Protein AF-A0A963QL00-F1 (afdb_monomer)

Mean predicted aligned error: 14.17 Å

Secondary structure (DSSP, 8-state):
--SSSHHHHHHHHGGG----------PPP-PPPPPSS-GGGSPPPPPPPPP-S-HHHHHHHHHHHHHHHHHHHHHHHHHHHHHHSSPPP-

Sequence (90 aa):
MHRLILFPLIALLAACGHDEPGIEVRTVPVPTPVPCVNTADLPTVTPKSSLTGDARADTVILRAENLDLRAENGDLRALIVPGCTTVPAS

Foldseek 3Di:
DPPPPVPVVVVVVVVPPPPPPPPDDDDDDDDDDDDLADPVQQDDDDDQDDDPPPPVVNVVSVVVVVVVVVVSVVSVCVRCVVRPPDDPDD

Radius of gyration: 34.93 Å; Cα contacts (8 Å, |Δi|>4): 24; chains: 1; bounding box: 45×66×92 Å

pLDDT: mean 79.9, std 14.52, range [50.88, 97.69]

Structure (mmCIF, N/CA/C/O backbone):
data_AF-A0A963QL00-F1
#
_entry.id   AF-A0A963QL00-F1
#
loop_
_atom_site.group_PDB
_atom_site.id
_atom_site.type_symbol
_atom_site.label_atom_id
_atom_site.label_alt_id
_atom_site.label_comp_id
_atom_site.label_asym_id
_atom_site.label_entity_id
_atom_site.label_seq_id
_atom_site.pdbx_PDB_ins_code
_atom_site.Cartn_x
_atom_site.Cartn_y
_atom_site.Cartn_z
_atom_site.occupancy
_atom_site.B_iso_or_equiv
_atom_site.auth_seq_id
_atom_site.auth_comp_id
_atom_site.auth_asym_id
_atom_site.auth_atom_id
_atom_site.pdbx_PDB_model_num
ATOM 1 N N . MET A 1 1 ? -24.330 54.573 69.318 1.00 51.38 1 MET A N 1
ATOM 2 C CA . MET A 1 1 ? -25.424 53.838 68.636 1.00 51.38 1 MET A CA 1
ATOM 3 C C . MET A 1 1 ? -25.086 53.458 67.178 1.00 51.38 1 MET A C 1
ATOM 5 O O . MET A 1 1 ? -25.989 53.312 66.375 1.00 51.38 1 MET A O 1
ATOM 9 N N . HIS A 1 2 ? -23.807 53.253 66.818 1.00 54.09 2 HIS A N 1
ATOM 10 C CA . HIS A 1 2 ? -23.367 52.997 65.425 1.00 54.09 2 HIS A CA 1
ATOM 11 C C . HIS A 1 2 ? -22.826 51.570 65.181 1.00 54.09 2 HIS A C 1
ATOM 13 O O . HIS A 1 2 ? -22.392 51.248 64.083 1.00 54.09 2 HIS A O 1
ATOM 19 N N . ARG A 1 3 ? -22.828 50.702 66.204 1.00 53.59 3 ARG A N 1
ATOM 20 C CA . ARG A 1 3 ? -22.206 49.362 66.155 1.00 53.59 3 ARG A CA 1
ATOM 21 C C . ARG A 1 3 ? -23.163 48.212 65.812 1.00 53.59 3 ARG A C 1
ATOM 23 O O . ARG A 1 3 ? -22.702 47.092 65.652 1.00 53.59 3 ARG A O 1
ATOM 30 N N . LEU A 1 4 ? -24.466 48.474 65.688 1.00 55.34 4 LEU A N 1
ATOM 31 C CA . LEU A 1 4 ? -25.491 47.430 65.510 1.00 55.34 4 LEU A CA 1
ATOM 32 C C . LEU A 1 4 ? -25.906 47.175 64.049 1.00 55.34 4 LEU A C 1
ATOM 34 O O . LEU A 1 4 ? -26.624 46.217 63.796 1.00 55.34 4 LEU A O 1
ATOM 38 N N . ILE A 1 5 ? -25.439 47.980 63.087 1.00 58.88 5 ILE A N 1
ATOM 39 C CA . ILE A 1 5 ? -25.828 47.861 61.663 1.00 58.88 5 ILE A CA 1
ATOM 40 C C . ILE A 1 5 ? -24.776 47.090 60.838 1.00 58.88 5 ILE A C 1
ATOM 42 O O . ILE A 1 5 ? -25.052 46.646 59.730 1.00 58.88 5 ILE A O 1
ATOM 46 N N . LEU A 1 6 ? -23.576 46.857 61.387 1.00 56.94 6 LEU A N 1
ATOM 47 C CA . LEU A 1 6 ? -22.485 46.202 60.652 1.00 56.94 6 LEU A CA 1
ATOM 48 C C . LEU A 1 6 ? -22.649 44.672 60.542 1.00 56.94 6 LEU A C 1
ATOM 50 O O . LEU A 1 6 ? -22.115 44.058 59.627 1.00 56.94 6 LEU A O 1
ATOM 54 N N . PHE A 1 7 ? -23.390 44.053 61.463 1.00 57.47 7 PHE A N 1
ATOM 55 C CA . PHE A 1 7 ? -23.552 42.598 61.524 1.00 57.47 7 PHE A CA 1
ATOM 56 C C . PHE A 1 7 ? -24.464 41.988 60.437 1.00 57.47 7 PHE A C 1
ATOM 58 O O . PHE A 1 7 ? -24.070 40.973 59.864 1.00 57.47 7 PHE A O 1
ATOM 65 N N . PRO A 1 8 ? -25.638 42.562 60.088 1.00 59.12 8 PRO A N 1
ATOM 66 C CA . PRO A 1 8 ? -26.497 41.964 59.061 1.00 59.12 8 PRO A CA 1
ATOM 67 C C . PRO A 1 8 ? -25.903 42.067 57.651 1.00 59.12 8 PRO A C 1
ATOM 69 O O . PRO A 1 8 ? -26.200 41.231 56.803 1.00 59.12 8 PRO A O 1
ATOM 72 N N . LEU A 1 9 ? -25.034 43.053 57.400 1.00 60.75 9 LEU A N 1
ATOM 73 C CA . LEU A 1 9 ? -24.416 43.246 56.089 1.00 60.75 9 LEU A CA 1
ATOM 74 C C . LEU A 1 9 ? -23.416 42.122 55.765 1.00 60.75 9 LEU A C 1
ATOM 76 O O . LEU A 1 9 ? -23.412 41.616 54.651 1.00 60.75 9 LEU A O 1
ATOM 80 N N . ILE A 1 10 ? -22.629 41.667 56.746 1.00 61.59 10 ILE A N 1
ATOM 81 C CA . ILE A 1 10 ? -21.619 40.610 56.549 1.00 61.59 10 ILE A CA 1
ATOM 82 C C . ILE A 1 10 ? -22.280 39.256 56.235 1.00 61.59 10 ILE A C 1
ATOM 84 O O . ILE A 1 10 ? -21.768 38.498 55.414 1.00 61.59 10 ILE A O 1
ATOM 88 N N . ALA A 1 11 ? -23.447 38.975 56.824 1.00 61.06 11 ALA A N 1
ATOM 89 C CA . ALA A 1 11 ? -24.190 37.741 56.568 1.00 61.06 11 ALA A CA 1
ATOM 90 C C . ALA A 1 11 ? -24.746 37.660 55.132 1.00 61.06 11 ALA A C 1
ATOM 92 O O . ALA A 1 11 ? -24.803 36.569 54.570 1.00 61.06 11 ALA A O 1
ATOM 93 N N . LEU A 1 12 ? -25.103 38.795 54.512 1.00 59.88 12 LEU A N 1
ATOM 94 C CA . LEU A 1 12 ? -25.575 38.821 53.121 1.00 59.88 12 LEU A CA 1
ATOM 95 C C . LEU A 1 12 ? -24.454 38.580 52.095 1.00 59.88 12 LEU A C 1
ATOM 97 O O . LEU A 1 12 ? -24.725 38.040 51.027 1.00 59.88 12 LEU A O 1
ATOM 101 N N . LEU A 1 13 ? -23.204 38.947 52.401 1.00 58.94 13 LEU A N 1
ATOM 102 C CA . LEU A 1 13 ? -22.067 38.750 51.487 1.00 58.94 13 LEU A CA 1
ATOM 103 C C . LEU A 1 13 ? -21.534 37.305 51.473 1.00 58.94 13 LEU A C 1
ATOM 105 O O . LEU A 1 13 ? -20.920 36.901 50.489 1.00 58.94 13 LEU A O 1
ATOM 109 N N . ALA A 1 14 ? -21.793 36.511 52.517 1.00 59.16 14 ALA A N 1
ATOM 110 C CA . ALA A 1 14 ? -21.367 35.108 52.583 1.00 59.16 14 ALA A CA 1
ATOM 111 C C . ALA A 1 14 ? -22.233 34.156 51.732 1.00 59.16 14 ALA A C 1
ATOM 113 O O . ALA A 1 14 ? -21.820 33.033 51.458 1.00 59.16 14 ALA A O 1
ATOM 114 N N . ALA A 1 15 ? -23.417 34.595 51.291 1.00 59.50 15 ALA A N 1
ATOM 115 C CA . ALA A 1 15 ? -24.334 33.786 50.485 1.00 59.50 15 ALA A CA 1
ATOM 116 C C . ALA A 1 15 ? -23.997 33.771 48.977 1.00 59.50 15 ALA A C 1
ATOM 118 O O . ALA A 1 15 ? -24.642 33.055 48.219 1.00 59.50 15 ALA A O 1
ATOM 119 N N . CYS A 1 16 ? -22.985 34.529 48.536 1.00 60.53 16 CYS A N 1
ATOM 120 C CA . CYS A 1 16 ? -22.519 34.568 47.143 1.00 60.53 16 CYS A CA 1
ATOM 121 C C . CYS A 1 16 ? -21.301 33.662 46.879 1.00 60.53 16 CYS A C 1
ATOM 123 O O . CYS A 1 16 ? -20.503 33.945 45.985 1.00 60.53 16 CYS A O 1
ATOM 125 N N . GLY A 1 17 ? -21.138 32.576 47.637 1.00 61.47 17 GLY A N 1
ATOM 126 C CA . GLY A 1 17 ? -20.240 31.489 47.254 1.00 61.47 17 GLY A CA 1
ATOM 127 C C . GLY A 1 17 ? -20.886 30.680 46.134 1.00 61.47 17 GLY A C 1
ATOM 128 O O . GLY A 1 17 ? -21.635 29.751 46.411 1.00 61.47 17 GLY A O 1
ATOM 129 N N . HIS A 1 18 ? -20.660 31.066 44.876 1.00 64.81 18 HIS A N 1
ATOM 130 C CA . HIS A 1 18 ? -20.968 30.185 43.752 1.00 64.81 18 HIS A CA 1
ATOM 131 C C . HIS A 1 18 ? -20.051 28.964 43.860 1.00 64.81 18 HIS A C 1
ATOM 133 O O . HIS A 1 18 ? -18.843 29.086 43.663 1.00 64.81 18 HIS A O 1
ATOM 139 N N . ASP A 1 19 ? -20.628 27.803 44.169 1.00 63.53 19 ASP A N 1
ATOM 140 C CA . ASP A 1 19 ? -20.014 26.519 43.850 1.00 63.53 19 ASP A CA 1
ATOM 141 C C . ASP A 1 19 ? -19.934 26.443 42.320 1.00 63.53 19 ASP A C 1
ATOM 143 O O . ASP A 1 19 ? -20.897 26.076 41.642 1.00 63.53 19 ASP A O 1
ATOM 147 N N . GLU A 1 20 ? -18.808 26.872 41.745 1.00 67.12 20 GLU A N 1
ATOM 148 C CA . GLU A 1 20 ? -18.496 26.513 40.366 1.00 67.12 20 GLU A CA 1
ATOM 149 C C . GLU A 1 20 ? -18.481 24.983 40.310 1.00 67.12 20 GLU A C 1
ATOM 151 O O . GLU A 1 20 ? -17.804 24.361 41.136 1.00 67.12 20 GLU A O 1
ATOM 156 N N . PRO A 1 21 ? -19.233 24.345 39.394 1.00 69.44 21 PRO A N 1
ATOM 157 C CA . PRO A 1 21 ? -19.181 22.902 39.263 1.00 69.44 21 PRO A CA 1
ATOM 158 C C . PRO A 1 21 ? -17.736 22.524 38.937 1.00 69.44 21 PRO A C 1
ATOM 160 O O . PRO A 1 21 ? -17.244 22.766 37.834 1.00 69.44 21 PRO A O 1
ATOM 163 N N . GLY A 1 22 ? -17.040 21.990 39.941 1.00 72.81 22 GLY A N 1
ATOM 164 C CA . GLY A 1 22 ? -15.664 21.544 39.811 1.00 72.81 22 GLY A CA 1
ATOM 165 C C . GLY A 1 22 ? -15.569 20.546 38.664 1.00 72.81 22 GLY A C 1
ATOM 166 O O . GLY A 1 22 ? -16.452 19.707 38.485 1.00 72.81 22 GLY A O 1
ATOM 167 N N . ILE A 1 23 ? -14.515 20.657 37.858 1.00 78.44 23 ILE A N 1
ATOM 168 C CA . ILE A 1 23 ? -14.277 19.742 36.741 1.00 78.44 23 ILE A CA 1
ATOM 169 C C . ILE A 1 23 ? -14.179 18.316 37.295 1.00 78.44 23 ILE A C 1
ATOM 171 O O . ILE A 1 23 ? -13.213 17.964 37.973 1.00 78.44 23 ILE A O 1
ATOM 175 N N . GLU A 1 24 ? -15.183 17.490 37.003 1.00 81.81 24 GLU A N 1
ATOM 176 C CA . GLU A 1 24 ? -15.199 16.086 37.397 1.00 81.81 24 GLU A CA 1
ATOM 177 C C . GLU A 1 24 ? -14.436 15.261 36.355 1.00 81.81 24 GLU A C 1
ATOM 179 O O . GLU A 1 24 ? -14.929 14.970 35.263 1.00 81.81 24 GLU A O 1
ATOM 184 N N . VAL A 1 25 ? -13.199 14.890 36.682 1.00 85.12 25 VAL A N 1
ATOM 185 C CA . VAL A 1 25 ? -12.399 14.002 35.835 1.00 85.1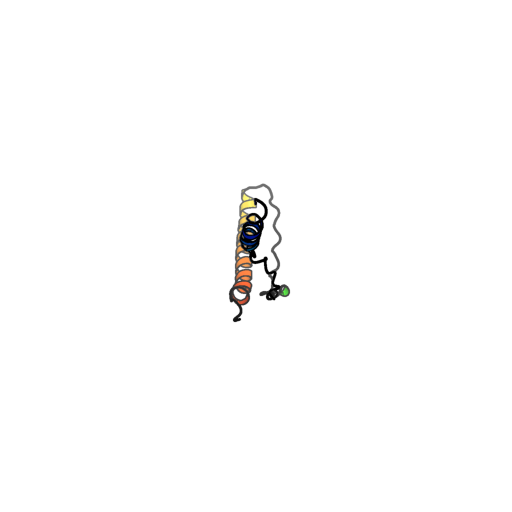2 25 VAL A CA 1
ATOM 186 C C . VAL A 1 25 ? -12.879 12.567 36.038 1.00 85.12 25 VAL A C 1
ATOM 188 O O . VAL A 1 25 ? -12.744 12.005 37.123 1.00 85.12 25 VAL A O 1
ATOM 191 N N . ARG A 1 26 ? -13.418 11.959 34.977 1.00 88.00 26 ARG A N 1
ATOM 192 C CA . ARG A 1 26 ? -13.836 10.552 34.961 1.00 88.00 26 ARG A CA 1
ATOM 193 C C . ARG A 1 26 ? -12.946 9.737 34.038 1.00 88.00 26 ARG A C 1
ATOM 195 O O . ARG A 1 26 ? -12.700 10.123 32.898 1.00 88.00 26 ARG A O 1
ATOM 202 N N . THR A 1 27 ? -12.505 8.577 34.510 1.00 88.31 27 THR A N 1
ATOM 203 C CA . THR A 1 27 ? -11.832 7.593 33.659 1.00 88.31 27 THR A CA 1
ATOM 204 C C . THR A 1 27 ? -12.885 6.791 32.906 1.00 88.31 27 THR A C 1
ATOM 206 O O . THR A 1 27 ? -13.689 6.090 33.518 1.00 88.31 27 THR A O 1
ATOM 209 N N . VAL A 1 28 ? -12.881 6.898 31.578 1.00 89.50 28 VAL A N 1
ATOM 210 C CA . VAL A 1 28 ? -13.771 6.128 30.704 1.00 89.50 28 VAL A CA 1
ATOM 211 C C . VAL A 1 28 ? -12.962 4.995 30.070 1.00 89.50 28 VAL A C 1
ATOM 213 O O . VAL A 1 28 ? -11.941 5.279 29.438 1.00 89.50 28 VAL A O 1
ATOM 216 N N . PRO A 1 29 ? -13.368 3.722 30.230 1.00 86.81 29 PRO A N 1
ATOM 217 C CA . PRO A 1 29 ? -12.725 2.623 29.525 1.00 86.81 29 PRO A CA 1
ATOM 218 C C . PRO A 1 29 ? -12.993 2.763 28.024 1.00 86.81 29 PRO A C 1
ATOM 220 O O . PRO A 1 29 ? -14.144 2.834 27.593 1.00 86.81 29 PRO A O 1
ATOM 223 N N . VAL A 1 30 ? -11.922 2.805 27.233 1.00 88.50 30 VAL A N 1
ATOM 224 C CA . VAL A 1 30 ? -11.989 2.828 25.768 1.00 88.50 30 VAL A CA 1
ATOM 225 C C . VAL A 1 30 ? -11.554 1.471 25.210 1.00 88.50 30 VAL A C 1
ATOM 227 O O . VAL A 1 30 ? -10.622 0.869 25.754 1.00 88.50 30 VAL A O 1
ATOM 230 N N . PRO A 1 31 ? -12.197 0.963 24.145 1.00 85.31 31 PRO A N 1
ATOM 231 C CA . PRO A 1 31 ? -11.763 -0.266 23.491 1.00 85.31 31 PRO A CA 1
ATOM 232 C C . PRO A 1 31 ? -10.324 -0.149 22.978 1.00 85.31 31 PRO A C 1
ATOM 234 O O . PRO A 1 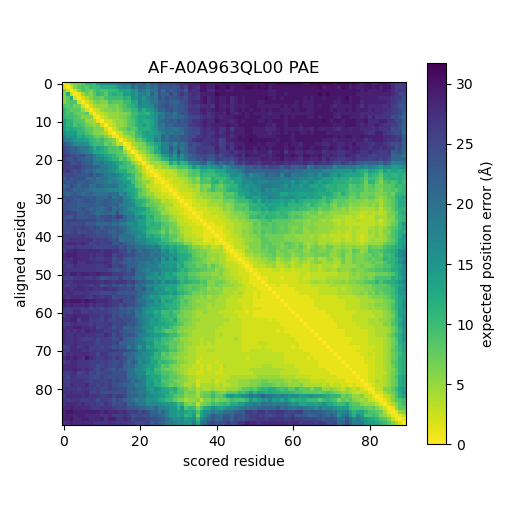31 ? -9.931 0.883 22.430 1.00 85.31 31 PRO A O 1
ATOM 237 N N . THR A 1 32 ? -9.540 -1.218 23.112 1.00 87.62 32 THR A N 1
ATOM 238 C CA . THR A 1 32 ? -8.221 -1.293 22.478 1.00 87.62 32 THR A CA 1
ATOM 239 C C . THR A 1 32 ? -8.378 -1.576 20.984 1.00 87.62 32 THR A C 1
ATOM 241 O O . THR A 1 32 ? -9.105 -2.510 20.636 1.00 87.62 32 THR A O 1
ATOM 244 N N . PRO A 1 33 ? -7.697 -0.831 20.096 1.00 83.56 33 PRO A N 1
ATOM 245 C CA . PRO A 1 33 ? -7.728 -1.103 18.664 1.00 83.56 33 PRO A CA 1
ATOM 246 C C . PRO A 1 33 ? -7.255 -2.527 18.359 1.00 83.56 33 PRO A C 1
ATOM 248 O O . PRO A 1 33 ? -6.181 -2.936 18.803 1.00 83.56 33 PRO A O 1
ATOM 251 N N . VAL A 1 34 ? -8.044 -3.269 17.583 1.00 85.06 34 VAL A N 1
ATOM 252 C CA . VAL A 1 34 ? -7.671 -4.596 17.078 1.00 85.06 34 VAL A CA 1
ATOM 253 C C . VAL A 1 34 ? -7.282 -4.453 15.605 1.00 85.06 34 VAL A C 1
ATOM 255 O O . VAL A 1 34 ? -8.037 -3.835 14.851 1.00 85.06 34 VAL A O 1
ATOM 258 N N . PRO A 1 35 ? -6.127 -4.991 15.168 1.00 85.69 35 PRO A N 1
ATOM 259 C CA . PRO A 1 35 ? -5.758 -4.994 13.759 1.00 85.69 35 PRO A CA 1
ATOM 260 C C . PRO A 1 35 ? -6.814 -5.714 12.920 1.00 85.69 35 PRO A C 1
ATOM 262 O O . PRO A 1 35 ? -7.169 -6.856 13.195 1.00 85.69 35 PRO A O 1
ATOM 265 N N . CYS A 1 36 ? -7.29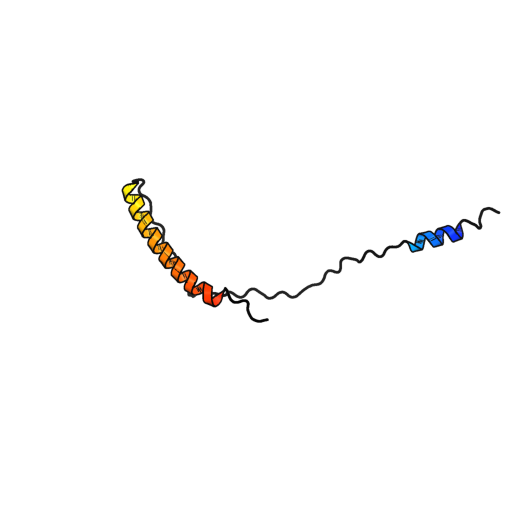6 -5.040 11.882 1.00 86.56 36 CYS A N 1
ATOM 266 C CA . CYS A 1 36 ? -8.297 -5.578 10.963 1.00 86.56 36 CYS A CA 1
ATOM 267 C C . CYS A 1 36 ? -7.702 -6.410 9.814 1.00 86.56 36 CYS A C 1
ATOM 269 O O . CYS A 1 36 ? -8.440 -7.054 9.074 1.00 86.56 36 CYS A O 1
ATOM 271 N N . VAL A 1 37 ? -6.375 -6.394 9.661 1.00 88.25 37 VAL A N 1
ATOM 272 C CA . VAL A 1 37 ? -5.620 -7.177 8.676 1.00 88.25 37 VAL A CA 1
ATOM 273 C C . VAL A 1 37 ? -4.471 -7.862 9.402 1.00 88.25 37 VAL A C 1
ATOM 275 O O . VAL A 1 37 ? -3.804 -7.251 10.240 1.00 88.25 37 VAL A O 1
ATOM 278 N N . ASN A 1 38 ? -4.235 -9.129 9.076 1.00 87.56 38 ASN A N 1
ATOM 279 C CA . ASN A 1 38 ? -3.058 -9.848 9.533 1.00 87.56 38 ASN A CA 1
ATOM 280 C C . ASN A 1 38 ? -1.838 -9.379 8.729 1.00 87.56 38 ASN A C 1
ATOM 282 O O . ASN A 1 38 ? -1.851 -9.371 7.501 1.00 87.56 38 ASN A O 1
ATOM 286 N N . THR A 1 39 ? -0.765 -8.995 9.416 1.00 85.94 39 THR A N 1
ATOM 287 C CA . THR A 1 39 ? 0.454 -8.487 8.774 1.00 85.94 39 THR A CA 1
ATOM 288 C C . THR A 1 39 ? 1.128 -9.515 7.871 1.00 85.94 39 THR A C 1
ATOM 290 O O . THR A 1 39 ? 1.803 -9.122 6.925 1.00 85.94 39 THR A O 1
ATOM 293 N N . ALA A 1 40 ? 0.925 -10.811 8.131 1.00 88.75 40 ALA A N 1
ATOM 294 C CA . ALA A 1 40 ? 1.427 -11.888 7.282 1.00 88.75 40 ALA A CA 1
ATOM 295 C C . ALA A 1 40 ? 0.764 -11.930 5.894 1.00 88.75 40 ALA A C 1
ATOM 297 O O . ALA A 1 40 ? 1.355 -12.476 4.967 1.00 88.75 40 ALA A O 1
ATOM 298 N N . ASP A 1 41 ? -0.424 -11.336 5.748 1.00 87.31 41 ASP A N 1
ATOM 299 C CA . ASP A 1 41 ? -1.180 -11.319 4.492 1.00 87.31 41 ASP A CA 1
ATOM 300 C C . ASP A 1 41 ? -0.858 -10.085 3.634 1.00 87.31 41 ASP A C 1
ATOM 302 O O . ASP A 1 41 ? -1.370 -9.952 2.524 1.00 87.31 41 ASP A O 1
ATOM 306 N N . LEU A 1 42 ? -0.026 -9.158 4.129 1.00 85.69 42 LEU A N 1
ATOM 307 C CA . LEU A 1 42 ? 0.339 -7.963 3.374 1.00 85.69 42 LEU A CA 1
ATOM 308 C C . LEU A 1 42 ? 1.190 -8.339 2.149 1.00 85.69 42 LEU A C 1
ATOM 310 O O . LEU A 1 42 ? 2.176 -9.070 2.290 1.00 85.69 42 LEU A O 1
ATOM 314 N N . PRO A 1 43 ? 0.862 -7.818 0.951 1.00 81.75 43 PRO A N 1
ATOM 315 C CA . PRO A 1 43 ? 1.667 -8.060 -0.234 1.00 81.75 43 PRO A CA 1
ATOM 316 C C . PRO A 1 43 ? 3.077 -7.488 -0.051 1.00 81.75 43 PRO A C 1
ATOM 318 O O . PRO A 1 43 ? 3.290 -6.473 0.618 1.00 81.75 43 PRO A O 1
ATOM 321 N N . THR A 1 44 ? 4.056 -8.156 -0.661 1.00 83.75 44 THR A N 1
ATOM 322 C CA . THR A 1 44 ? 5.436 -7.662 -0.686 1.00 83.75 44 THR A CA 1
ATOM 323 C C . THR A 1 44 ? 5.505 -6.417 -1.561 1.00 83.75 44 THR A C 1
ATOM 325 O O . THR A 1 44 ? 4.991 -6.420 -2.672 1.00 83.75 44 THR A O 1
ATOM 328 N N . VAL A 1 45 ? 6.154 -5.363 -1.065 1.00 80.19 45 VAL A N 1
ATOM 329 C CA . VAL A 1 45 ? 6.315 -4.107 -1.806 1.00 80.19 45 VAL A CA 1
ATOM 330 C C . VAL A 1 45 ? 7.290 -4.310 -2.964 1.00 80.19 45 VAL A C 1
ATOM 332 O O . VAL A 1 45 ? 8.430 -4.728 -2.736 1.00 80.19 45 VAL A O 1
ATOM 335 N N . THR A 1 46 ? 6.882 -3.965 -4.186 1.00 78.00 46 THR A N 1
ATOM 336 C CA . THR A 1 46 ? 7.78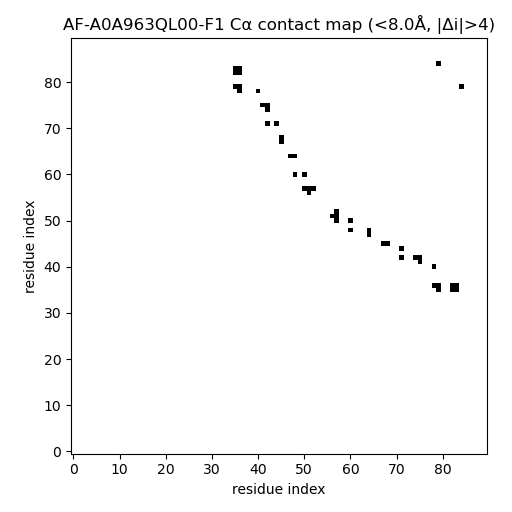6 -3.972 -5.340 1.00 78.00 46 THR A CA 1
ATOM 337 C C . THR A 1 46 ? 8.892 -2.922 -5.161 1.00 78.00 46 THR A C 1
ATOM 339 O O . THR A 1 46 ? 8.611 -1.749 -4.883 1.00 78.00 46 THR A O 1
ATOM 342 N N . PRO A 1 47 ? 10.175 -3.307 -5.293 1.00 85.12 47 PRO A N 1
ATOM 343 C CA . PRO A 1 47 ? 11.282 -2.365 -5.208 1.00 85.12 47 PRO A CA 1
ATOM 344 C C . PRO A 1 47 ? 11.251 -1.380 -6.380 1.00 85.12 47 PRO A C 1
ATOM 346 O O . PRO A 1 47 ? 10.968 -1.750 -7.516 1.00 85.12 47 PRO A O 1
ATOM 349 N N . LYS A 1 48 ? 11.594 -0.119 -6.104 1.00 88.62 48 LYS A N 1
ATOM 350 C CA . LYS A 1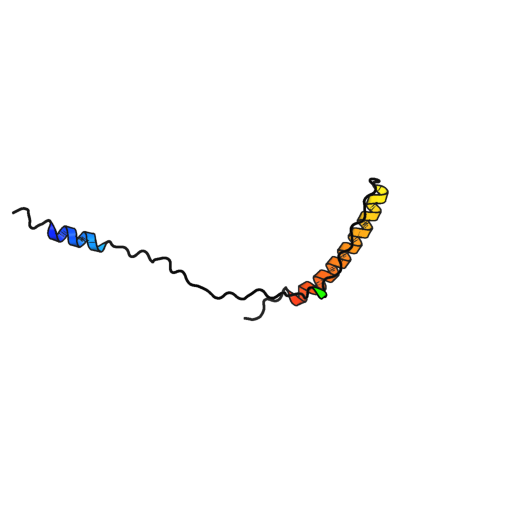 48 ? 11.705 0.909 -7.143 1.00 88.62 48 LYS A CA 1
ATOM 351 C C . LYS A 1 48 ? 12.928 0.662 -8.018 1.00 88.62 48 LYS A C 1
ATOM 353 O O . LYS A 1 48 ? 14.019 0.395 -7.513 1.00 88.62 48 LYS A O 1
ATOM 358 N N . SER 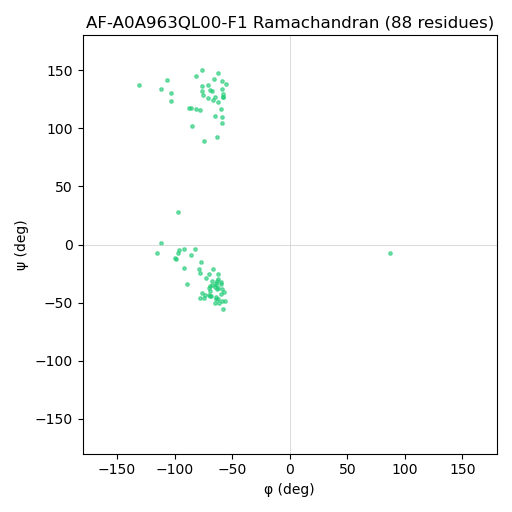A 1 49 ? 12.744 0.831 -9.314 1.00 92.69 49 SER A N 1
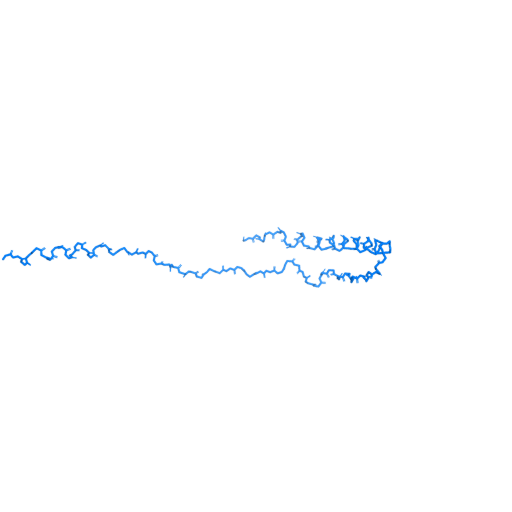ATOM 359 C CA . SER A 1 49 ? 13.797 0.827 -10.317 1.00 92.69 49 SER A CA 1
ATOM 360 C C . SER A 1 49 ? 14.560 2.147 -10.284 1.00 92.69 49 SER A C 1
ATOM 362 O O . SER A 1 49 ? 14.023 3.213 -9.973 1.00 92.69 49 SER A O 1
ATOM 364 N N . SER A 1 50 ? 15.836 2.087 -10.648 1.00 94.88 50 SER A N 1
ATOM 365 C CA . SER A 1 50 ? 16.648 3.285 -10.835 1.00 94.88 50 SER A CA 1
ATOM 366 C C . SER A 1 50 ? 16.303 3.968 -12.155 1.00 94.88 50 SER A C 1
ATOM 368 O O . SER A 1 50 ? 16.213 3.312 -13.193 1.00 94.88 50 SER A O 1
ATOM 370 N N . LEU A 1 51 ? 16.174 5.294 -12.122 1.00 95.44 51 LEU A N 1
ATOM 371 C CA . LEU A 1 51 ? 16.043 6.107 -13.328 1.00 95.44 51 LEU A CA 1
ATOM 372 C C . LEU A 1 51 ? 17.415 6.362 -13.953 1.00 95.44 51 LEU A C 1
ATOM 374 O O . LEU A 1 51 ? 18.422 6.511 -13.259 1.00 95.44 51 LEU A O 1
ATOM 378 N N . THR A 1 52 ? 17.438 6.401 -15.278 1.00 94.50 52 THR A N 1
ATOM 379 C CA . THR A 1 52 ? 18.648 6.546 -16.093 1.00 94.50 52 THR A CA 1
ATOM 380 C C . THR A 1 52 ? 18.970 8.004 -16.414 1.00 94.50 52 THR A C 1
ATOM 382 O O . THR A 1 52 ? 20.112 8.316 -16.749 1.00 94.50 52 THR A O 1
ATOM 385 N N . GLY A 1 53 ? 17.980 8.899 -16.311 1.00 95.31 53 GLY A N 1
ATOM 386 C CA . GLY A 1 53 ? 18.075 10.295 -16.737 1.00 95.31 53 GLY A CA 1
ATOM 387 C C . GLY A 1 53 ? 17.735 10.507 -18.217 1.00 95.31 53 GLY A C 1
ATOM 388 O O . GLY A 1 53 ? 17.615 11.653 -18.651 1.00 95.31 53 GLY A O 1
ATOM 389 N N . ASP A 1 54 ? 17.546 9.435 -18.992 1.00 97.69 54 ASP A N 1
ATOM 390 C CA . ASP A 1 54 ? 16.984 9.510 -20.338 1.00 97.69 54 ASP A CA 1
ATOM 391 C C . ASP A 1 54 ? 15.455 9.492 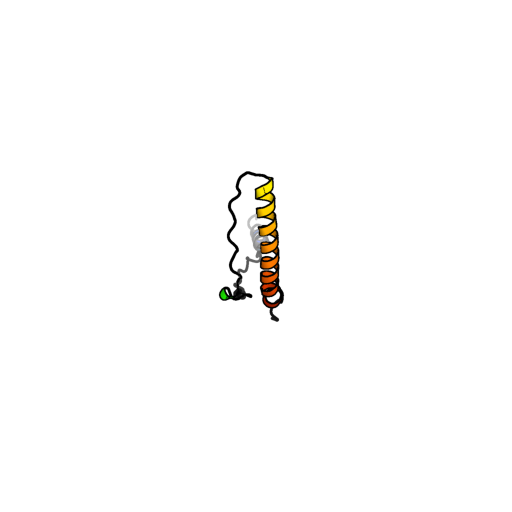-20.265 1.00 97.69 54 ASP A C 1
ATOM 393 O O . ASP A 1 54 ? 14.841 8.511 -19.848 1.00 97.69 54 ASP A O 1
ATOM 397 N N . ALA A 1 55 ? 14.815 10.570 -20.722 1.00 96.62 55 ALA A N 1
ATOM 398 C CA . ALA A 1 55 ? 13.369 10.732 -20.590 1.00 96.62 55 ALA A CA 1
ATOM 399 C C . ALA A 1 55 ? 12.564 9.618 -21.285 1.00 96.62 55 ALA A C 1
ATOM 401 O O . ALA A 1 55 ? 11.478 9.253 -20.825 1.00 96.62 55 ALA A O 1
ATOM 402 N N . ARG A 1 56 ? 13.069 9.069 -22.398 1.00 97.31 56 ARG A N 1
ATOM 403 C CA . ARG A 1 56 ? 12.369 8.025 -23.153 1.00 97.31 56 ARG A CA 1
ATOM 404 C C . ARG A 1 56 ? 12.445 6.686 -22.427 1.00 97.31 56 ARG A C 1
ATOM 406 O O . ARG A 1 56 ? 11.417 6.020 -22.308 1.00 97.31 56 ARG A O 1
ATOM 413 N N . ALA A 1 57 ? 13.623 6.310 -21.941 1.00 96.06 57 ALA A N 1
ATOM 414 C CA . ALA A 1 57 ? 13.833 5.110 -21.144 1.00 96.06 57 ALA A CA 1
ATOM 415 C C . ALA A 1 57 ? 13.079 5.191 -19.809 1.00 96.06 57 ALA A C 1
ATOM 417 O O . ALA A 1 57 ? 12.324 4.278 -19.471 1.00 96.06 57 ALA A O 1
ATOM 418 N N . ASP A 1 58 ? 13.181 6.320 -19.110 1.00 97.50 58 ASP A N 1
ATOM 419 C CA . ASP A 1 58 ? 12.552 6.525 -17.805 1.00 97.50 58 ASP A CA 1
ATOM 420 C C . ASP A 1 58 ? 11.019 6.489 -17.898 1.00 97.50 58 ASP A C 1
ATOM 422 O O . ASP A 1 58 ? 10.356 5.937 -17.023 1.00 97.50 58 ASP A O 1
ATOM 426 N N . THR A 1 59 ? 10.431 6.978 -18.996 1.00 97.12 59 THR A N 1
ATOM 427 C CA . THR A 1 59 ? 8.978 6.865 -19.224 1.00 97.12 59 THR A CA 1
ATOM 428 C C . THR A 1 59 ? 8.522 5.406 -19.319 1.00 97.12 59 THR A C 1
ATOM 430 O O . THR A 1 59 ? 7.440 5.066 -18.837 1.0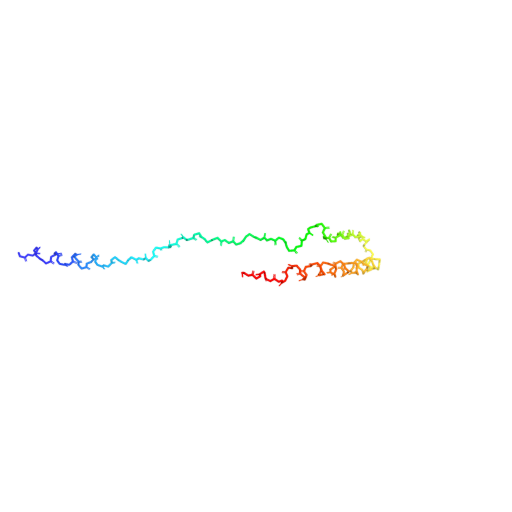0 97.12 59 THR A O 1
ATOM 433 N N . VAL A 1 60 ? 9.321 4.529 -19.936 1.00 96.88 60 VAL A N 1
ATOM 434 C CA . VAL A 1 60 ? 8.995 3.097 -20.030 1.00 96.88 60 VAL A CA 1
ATOM 435 C C . VAL A 1 60 ? 9.076 2.438 -18.654 1.00 96.88 60 VAL A C 1
ATOM 437 O O . VAL A 1 60 ? 8.152 1.709 -18.293 1.00 96.88 60 VAL A O 1
ATOM 440 N N . ILE A 1 61 ? 10.121 2.747 -17.881 1.00 95.81 61 ILE A N 1
ATOM 441 C CA . ILE A 1 61 ? 10.308 2.252 -16.508 1.00 95.81 61 ILE A CA 1
ATOM 442 C C . ILE A 1 61 ? 9.117 2.664 -15.634 1.00 95.81 61 ILE A C 1
ATOM 444 O O . ILE A 1 61 ? 8.408 1.811 -15.106 1.00 95.81 61 ILE A O 1
ATOM 448 N N . LEU A 1 62 ? 8.817 3.964 -15.572 1.00 95.25 62 LEU A N 1
ATOM 449 C CA . LEU A 1 62 ? 7.737 4.501 -14.739 1.00 95.25 62 LEU A CA 1
ATOM 450 C C . LEU A 1 62 ? 6.354 3.979 -15.139 1.00 95.25 62 LEU A C 1
ATOM 452 O O . LEU A 1 62 ? 5.460 3.883 -14.296 1.00 95.25 62 LEU A O 1
ATOM 456 N N . ARG A 1 63 ? 6.143 3.662 -16.422 1.00 95.94 63 ARG A N 1
ATOM 457 C CA . ARG A 1 63 ? 4.886 3.071 -16.892 1.00 95.94 63 ARG A CA 1
ATOM 458 C C . ARG A 1 63 ? 4.711 1.648 -16.375 1.00 95.94 63 ARG A C 1
ATOM 460 O O . ARG A 1 63 ? 3.602 1.316 -15.966 1.00 95.94 63 ARG A O 1
ATOM 467 N N . ALA A 1 64 ? 5.766 0.836 -16.427 1.00 93.50 64 ALA A N 1
ATOM 468 C CA . ALA A 1 64 ? 5.741 -0.523 -15.898 1.00 93.50 64 ALA A CA 1
ATOM 469 C C . ALA A 1 64 ? 5.474 -0.496 -14.387 1.00 93.50 64 ALA A C 1
ATOM 471 O O . ALA A 1 64 ? 4.486 -1.070 -13.939 1.00 93.50 64 ALA A O 1
ATOM 472 N N . GLU A 1 65 ? 6.226 0.316 -13.641 1.00 93.50 65 GLU A N 1
ATOM 473 C CA . GLU A 1 65 ? 6.033 0.470 -12.193 1.00 93.50 65 GLU A CA 1
ATOM 474 C C . GLU A 1 65 ? 4.625 0.950 -11.824 1.00 93.50 65 GLU A C 1
ATOM 476 O O . GLU A 1 65 ? 4.042 0.498 -10.844 1.00 93.50 65 GLU A O 1
ATOM 481 N N . ASN A 1 66 ? 4.032 1.853 -12.614 1.00 93.38 66 ASN A N 1
ATOM 482 C CA . ASN A 1 66 ? 2.656 2.289 -12.373 1.00 93.38 66 ASN A CA 1
ATOM 483 C C . ASN A 1 66 ? 1.632 1.162 -12.532 1.00 93.38 66 ASN A C 1
ATOM 485 O O . ASN A 1 66 ? 0.590 1.198 -11.878 1.00 93.38 66 ASN A O 1
ATOM 489 N N . LEU A 1 67 ? 1.864 0.216 -13.443 1.00 93.25 67 LEU A N 1
ATOM 490 C CA . LEU A 1 67 ? 0.973 -0.930 -13.612 1.00 93.25 67 LEU A CA 1
ATOM 491 C C . LEU A 1 67 ? 1.088 -1.872 -12.417 1.00 93.25 67 LEU A C 1
ATOM 493 O O . LEU A 1 67 ? 0.055 -2.264 -11.874 1.00 93.25 67 LEU A O 1
ATOM 497 N N . ASP A 1 68 ? 2.310 -2.136 -11.964 1.00 91.75 68 ASP A N 1
ATOM 498 C CA . ASP A 1 68 ? 2.567 -2.985 -10.800 1.00 91.75 68 ASP A CA 1
ATOM 499 C C . ASP A 1 68 ? 1.949 -2.376 -9.532 1.00 91.75 68 ASP A C 1
ATOM 501 O O . ASP A 1 68 ? 1.165 -3.029 -8.847 1.00 91.75 68 ASP A O 1
ATOM 505 N N . LEU A 1 69 ? 2.148 -1.074 -9.294 1.00 91.00 69 LEU A N 1
ATOM 506 C CA . LEU A 1 69 ? 1.539 -0.361 -8.162 1.00 91.00 69 LEU A CA 1
ATOM 507 C C . LEU A 1 69 ? 0.004 -0.400 -8.176 1.00 91.00 69 LEU A C 1
ATOM 509 O O . LEU A 1 69 ? -0.634 -0.419 -7.123 1.00 91.00 69 LEU A O 1
ATOM 513 N N . ARG A 1 70 ? -0.624 -0.388 -9.359 1.00 92.38 70 ARG A N 1
ATOM 514 C CA . ARG A 1 70 ? -2.087 -0.515 -9.470 1.00 92.38 70 ARG A CA 1
ATOM 515 C C . ARG A 1 70 ? -2.557 -1.920 -9.114 1.00 92.38 70 ARG A C 1
ATOM 517 O O . ARG A 1 70 ? -3.615 -2.038 -8.499 1.00 92.38 70 ARG A O 1
ATOM 524 N N . ALA A 1 71 ? -1.799 -2.946 -9.496 1.00 91.12 71 ALA A N 1
ATOM 525 C CA . ALA A 1 71 ? -2.087 -4.325 -9.119 1.00 91.12 71 ALA A CA 1
ATOM 526 C C . ALA A 1 71 ? -1.963 -4.508 -7.599 1.00 91.12 71 ALA A C 1
ATOM 528 O O . ALA A 1 71 ? -2.934 -4.912 -6.964 1.00 91.12 71 ALA A O 1
ATOM 529 N N . GLU A 1 72 ? -0.852 -4.066 -7.002 1.00 90.50 72 GLU A N 1
ATOM 530 C CA . GLU A 1 72 ? -0.643 -4.114 -5.547 1.00 90.50 72 GLU A CA 1
ATOM 531 C C . GLU A 1 72 ? -1.734 -3.367 -4.771 1.00 90.50 72 GLU A C 1
ATOM 533 O O . GLU A 1 72 ? -2.213 -3.831 -3.736 1.00 90.50 72 GLU A O 1
ATOM 538 N N . ASN A 1 73 ? -2.169 -2.204 -5.268 1.00 90.62 73 ASN A N 1
ATOM 539 C CA . ASN A 1 73 ? -3.272 -1.470 -4.653 1.00 90.62 73 ASN A CA 1
ATOM 540 C C . ASN A 1 73 ? -4.586 -2.266 -4.714 1.00 90.62 73 ASN A C 1
ATOM 542 O O . ASN A 1 73 ? -5.360 -2.255 -3.757 1.00 90.62 73 ASN A O 1
ATOM 546 N N . GLY A 1 74 ? -4.829 -2.977 -5.819 1.00 91.06 74 GLY A N 1
ATOM 547 C CA . GLY A 1 74 ? -5.947 -3.908 -5.950 1.00 91.06 74 GLY A CA 1
ATOM 548 C C . GLY A 1 74 ? -5.934 -4.977 -4.858 1.00 91.06 74 GLY A C 1
ATOM 549 O O . GLY A 1 74 ? -6.942 -5.145 -4.167 1.00 91.06 74 GLY A O 1
ATOM 550 N N . ASP A 1 75 ? -4.782 -5.613 -4.648 1.00 89.81 75 ASP A N 1
ATOM 551 C CA . ASP A 1 75 ? -4.591 -6.651 -3.629 1.00 89.81 75 ASP A CA 1
ATOM 552 C C . ASP A 1 75 ? -4.783 -6.094 -2.211 1.00 89.81 75 ASP A C 1
ATOM 554 O O . ASP A 1 75 ? -5.538 -6.646 -1.408 1.00 89.81 75 ASP A O 1
ATOM 558 N N . LEU A 1 76 ? -4.199 -4.928 -1.914 1.00 88.75 76 LEU A N 1
ATOM 559 C CA . LEU A 1 76 ? -4.390 -4.244 -0.632 1.00 88.75 76 LEU A CA 1
ATOM 560 C C . LEU A 1 76 ? -5.860 -3.909 -0.369 1.00 88.75 76 LEU A C 1
ATOM 562 O O . LEU A 1 76 ? -6.354 -4.094 0.744 1.00 88.75 76 LEU A O 1
ATOM 566 N N . ARG A 1 77 ? -6.594 -3.428 -1.379 1.00 88.31 77 ARG A N 1
ATOM 567 C CA . ARG A 1 77 ? -8.028 -3.142 -1.235 1.00 88.31 77 ARG A CA 1
ATOM 568 C C . ARG A 1 77 ? -8.833 -4.413 -0.982 1.00 88.31 77 ARG A C 1
ATOM 570 O O . ARG A 1 77 ? -9.773 -4.358 -0.191 1.00 88.31 77 ARG A O 1
ATOM 577 N N . ALA A 1 78 ? -8.471 -5.532 -1.605 1.00 87.25 78 ALA A N 1
ATOM 578 C CA . ALA A 1 78 ? -9.120 -6.817 -1.363 1.00 87.25 78 ALA A CA 1
ATOM 579 C C . ALA A 1 78 ? -8.931 -7.308 0.085 1.00 87.25 78 ALA A C 1
ATOM 581 O O . ALA A 1 78 ? -9.841 -7.927 0.629 1.00 87.25 78 ALA A O 1
ATOM 582 N N . LEU A 1 79 ? -7.807 -6.971 0.729 1.00 86.19 79 LEU A N 1
ATOM 583 C CA . LEU A 1 79 ? -7.556 -7.263 2.146 1.00 86.19 79 LEU A CA 1
ATOM 584 C C . LEU A 1 79 ? -8.285 -6.293 3.090 1.00 86.19 79 LEU A C 1
ATOM 586 O O . LEU A 1 79 ? -8.914 -6.708 4.061 1.00 86.19 79 LEU A O 1
ATOM 590 N N . ILE A 1 80 ? -8.215 -4.988 2.811 1.00 86.69 80 ILE A N 1
ATOM 591 C CA . ILE A 1 80 ? -8.701 -3.938 3.721 1.00 86.69 80 ILE A CA 1
ATOM 592 C C . ILE A 1 80 ? -10.228 -3.824 3.711 1.00 86.69 80 ILE A C 1
ATOM 594 O O . ILE A 1 80 ? -10.831 -3.628 4.766 1.00 86.69 80 ILE A O 1
ATOM 598 N N . VAL A 1 81 ? -10.875 -3.906 2.542 1.00 83.62 81 VAL A N 1
ATOM 599 C CA . VAL A 1 81 ? -12.323 -3.650 2.431 1.00 83.62 81 VAL A CA 1
ATOM 600 C C . VAL A 1 81 ? -13.144 -4.602 3.313 1.00 83.62 81 VAL A C 1
ATOM 602 O O . VAL A 1 81 ? -13.962 -4.094 4.081 1.00 83.62 81 VAL A O 1
ATOM 605 N N . PRO A 1 82 ? -12.924 -5.930 3.298 1.00 78.50 82 PRO A N 1
ATOM 606 C CA . PRO A 1 82 ? -13.682 -6.850 4.143 1.00 78.50 82 PRO A CA 1
ATOM 607 C C . PRO A 1 82 ? -13.362 -6.716 5.637 1.00 78.50 82 PRO A C 1
ATOM 609 O O . PRO A 1 82 ? -14.257 -6.884 6.458 1.00 78.50 82 PRO A O 1
ATOM 612 N N . GLY A 1 83 ? -12.102 -6.433 5.993 1.00 70.81 83 GLY A N 1
ATOM 613 C CA . GLY A 1 83 ? -11.639 -6.467 7.385 1.00 70.81 83 GLY A CA 1
ATOM 614 C C . GLY A 1 83 ? -11.793 -5.152 8.150 1.00 70.81 83 GLY A C 1
ATOM 615 O O . GLY A 1 83 ? -12.032 -5.169 9.354 1.00 70.81 83 GLY A O 1
ATOM 616 N N . CYS A 1 84 ? -11.651 -4.003 7.482 1.00 78.06 84 CYS A N 1
ATOM 617 C CA . CYS A 1 84 ? -11.431 -2.710 8.146 1.00 78.06 84 CYS A CA 1
ATOM 618 C C . CYS A 1 84 ? -12.559 -1.686 7.971 1.00 78.06 84 CYS A C 1
ATOM 620 O O . CYS A 1 84 ? -12.490 -0.610 8.561 1.00 78.06 84 CYS A O 1
ATOM 622 N N . THR A 1 85 ? -13.562 -1.960 7.132 1.00 72.19 85 THR A N 1
ATOM 623 C CA . THR A 1 85 ? -14.646 -0.994 6.854 1.00 72.19 85 THR A CA 1
ATOM 624 C C . THR A 1 85 ? -15.925 -1.268 7.639 1.00 72.19 85 THR A C 1
ATOM 626 O O . THR A 1 85 ? -16.809 -0.414 7.702 1.00 72.19 85 THR A O 1
ATOM 629 N N . THR A 1 86 ? -16.023 -2.428 8.286 1.00 63.69 86 THR A N 1
ATOM 630 C CA . THR A 1 86 ? -17.135 -2.755 9.174 1.00 63.69 86 THR A CA 1
ATOM 631 C C . THR A 1 86 ? -16.824 -2.263 10.581 1.00 63.69 86 THR A C 1
ATOM 633 O O . THR A 1 86 ? -15.876 -2.730 11.211 1.00 63.69 86 THR A O 1
ATOM 636 N N . VAL A 1 87 ? -17.636 -1.333 11.090 1.00 56.91 87 VAL A N 1
ATOM 637 C CA . VAL A 1 87 ? -17.654 -1.017 12.524 1.00 56.91 87 VAL A CA 1
ATOM 638 C C . VAL A 1 87 ? -18.090 -2.294 13.249 1.00 56.91 87 VAL A C 1
ATOM 640 O O . VAL A 1 87 ? -19.154 -2.821 12.908 1.00 56.91 87 VAL A O 1
ATOM 643 N N . PRO A 1 88 ? -17.298 -2.842 14.189 1.00 55.84 88 PRO A N 1
ATOM 644 C CA . PRO A 1 88 ? -17.732 -4.008 14.943 1.00 55.84 88 PRO A CA 1
ATOM 645 C C . PRO A 1 88 ? -19.036 -3.670 15.670 1.00 55.84 88 PRO A C 1
ATOM 647 O O . PRO A 1 88 ? -19.159 -2.595 16.260 1.00 55.84 88 PRO A O 1
ATOM 650 N N . ALA A 1 89 ? -20.018 -4.570 15.583 1.00 53.59 89 ALA A N 1
ATOM 651 C CA . ALA A 1 89 ? -21.254 -4.443 16.340 1.00 53.59 89 ALA A CA 1
ATOM 652 C C . ALA A 1 89 ? -20.900 -4.426 17.834 1.00 53.59 89 ALA A C 1
ATOM 654 O O . ALA A 1 89 ? -20.297 -5.374 18.339 1.00 53.59 89 ALA A O 1
ATOM 655 N N . SER A 1 90 ? -21.205 -3.300 18.479 1.00 50.88 90 SER A N 1
ATOM 656 C CA . SER A 1 90 ? -21.111 -3.081 19.925 1.00 50.88 90 SER A CA 1
ATOM 657 C C . SER A 1 90 ? -21.972 -4.058 20.712 1.00 50.88 90 SER A C 1
ATOM 659 O O . SER A 1 90 ? -23.125 -4.264 20.264 1.00 50.88 90 SER A O 1
#

Solvent-accessible surface area (backbone atoms only — not comparable to full-atom values): 6193 Å² total; per-residue (Å²): 142,80,78,78,69,64,62,67,57,58,62,63,65,66,73,70,69,75,80,69,84,71,86,81,88,74,92,74,93,71,86,78,89,72,82,50,62,65,76,88,73,57,79,82,80,82,79,83,79,84,77,80,84,45,69,72,62,35,51,54,54,54,51,54,52,52,52,52,54,52,51,53,48,51,54,51,48,68,52,43,55,78,41,62,69,62,78,76,86,127